Protein AF-A0A535X4T6-F1 (afdb_monomer)

Structure (mmCIF, N/CA/C/O backbone):
data_AF-A0A535X4T6-F1
#
_entry.id   AF-A0A535X4T6-F1
#
loop_
_atom_site.group_PDB
_atom_site.id
_atom_site.type_symbol
_atom_site.label_atom_id
_atom_site.label_alt_id
_atom_site.label_comp_id
_atom_site.label_asym_id
_atom_site.label_entity_id
_atom_site.label_seq_id
_atom_site.pdbx_PDB_ins_code
_atom_site.Cartn_x
_atom_site.Cartn_y
_atom_site.Cartn_z
_atom_site.occupancy
_atom_site.B_iso_or_equiv
_atom_site.auth_seq_id
_atom_site.auth_comp_id
_atom_site.auth_asym_id
_atom_site.auth_atom_id
_atom_site.pdbx_PDB_model_num
ATOM 1 N N . MET A 1 1 ? 10.900 -12.318 -9.435 1.00 44.03 1 MET A N 1
ATOM 2 C CA . MET A 1 1 ? 9.510 -11.825 -9.351 1.00 44.03 1 MET A CA 1
ATOM 3 C C . MET A 1 1 ? 8.994 -12.120 -7.954 1.00 44.03 1 MET A C 1
ATOM 5 O O . MET A 1 1 ? 8.755 -13.274 -7.628 1.00 44.03 1 MET A O 1
ATOM 9 N N . ALA A 1 2 ? 8.961 -11.125 -7.073 1.00 44.06 2 ALA A N 1
ATOM 10 C CA . ALA A 1 2 ? 8.500 -11.341 -5.708 1.00 44.06 2 ALA A CA 1
ATOM 11 C C . ALA A 1 2 ? 6.961 -11.339 -5.694 1.00 44.06 2 ALA A C 1
ATOM 13 O O . ALA A 1 2 ? 6.354 -10.295 -5.886 1.00 44.06 2 ALA A O 1
ATOM 14 N N . ARG A 1 3 ? 6.350 -12.505 -5.442 1.00 60.38 3 ARG A N 1
ATOM 15 C CA . ARG A 1 3 ? 4.928 -12.676 -5.069 1.00 60.38 3 ARG A CA 1
ATOM 16 C C . ARG A 1 3 ? 3.865 -12.286 -6.120 1.00 60.38 3 ARG A C 1
ATOM 18 O O . ARG A 1 3 ? 2.784 -11.849 -5.735 1.00 60.38 3 ARG A O 1
ATOM 25 N N . SER A 1 4 ? 4.119 -12.510 -7.412 1.00 66.88 4 SER A N 1
ATOM 26 C CA . SER A 1 4 ? 3.110 -12.335 -8.482 1.00 66.88 4 SER A CA 1
ATOM 27 C C . SER A 1 4 ? 1.795 -13.055 -8.181 1.00 66.88 4 SER A C 1
ATOM 29 O O . SER A 1 4 ? 0.726 -12.485 -8.361 1.00 66.88 4 SER A O 1
ATOM 31 N N . ASP A 1 5 ? 1.875 -14.272 -7.648 1.00 77.44 5 ASP A N 1
ATOM 32 C CA . ASP A 1 5 ? 0.703 -15.128 -7.443 1.00 77.44 5 ASP A CA 1
ATOM 33 C C . ASP A 1 5 ? -0.161 -14.641 -6.272 1.00 77.44 5 ASP A C 1
ATOM 35 O O . ASP A 1 5 ? -1.385 -14.710 -6.317 1.00 77.44 5 ASP A O 1
ATOM 39 N N . VAL A 1 6 ? 0.467 -14.076 -5.234 1.00 83.44 6 VAL A N 1
ATOM 40 C CA . VAL A 1 6 ? -0.252 -13.448 -4.113 1.00 83.44 6 VAL A CA 1
ATOM 41 C C . VAL A 1 6 ? -0.999 -12.208 -4.598 1.00 83.44 6 VAL A C 1
ATOM 43 O O . VAL A 1 6 ? -2.151 -12.011 -4.231 1.00 83.44 6 VAL A O 1
ATOM 46 N N . LEU A 1 7 ? -0.359 -11.391 -5.438 1.00 84.69 7 LEU A N 1
ATOM 47 C CA . LEU A 1 7 ? -0.983 -10.201 -6.017 1.00 84.69 7 LEU A CA 1
ATOM 48 C C . LEU A 1 7 ? -2.130 -10.582 -6.960 1.00 84.69 7 LEU A C 1
ATOM 50 O O . LEU A 1 7 ? -3.213 -10.014 -6.852 1.00 84.69 7 LEU A O 1
ATOM 54 N N . ALA A 1 8 ? -1.940 -11.607 -7.793 1.00 86.56 8 ALA A N 1
ATOM 55 C CA . ALA A 1 8 ? -2.979 -12.125 -8.676 1.00 86.56 8 ALA A CA 1
ATOM 56 C C . ALA A 1 8 ? -4.200 -12.640 -7.895 1.00 86.56 8 ALA A C 1
ATOM 58 O O . ALA A 1 8 ? -5.332 -12.333 -8.262 1.00 86.56 8 ALA A O 1
ATOM 59 N N . ASN A 1 9 ? -3.990 -13.342 -6.776 1.00 89.19 9 ASN A N 1
ATOM 60 C CA . ASN A 1 9 ? -5.078 -13.790 -5.898 1.00 89.19 9 ASN A CA 1
ATOM 61 C C . ASN A 1 9 ? -5.843 -12.629 -5.239 1.00 89.19 9 ASN A C 1
ATOM 63 O O . ASN A 1 9 ? -6.996 -12.801 -4.851 1.00 89.19 9 ASN A O 1
ATOM 67 N N . LEU A 1 10 ? -5.221 -11.453 -5.127 1.00 89.50 10 LEU A N 1
ATOM 68 C CA . LEU A 1 10 ? -5.854 -10.215 -4.663 1.00 89.50 10 LEU A CA 1
ATOM 69 C C . LEU A 1 10 ? -6.484 -9.402 -5.811 1.00 89.50 10 LEU A C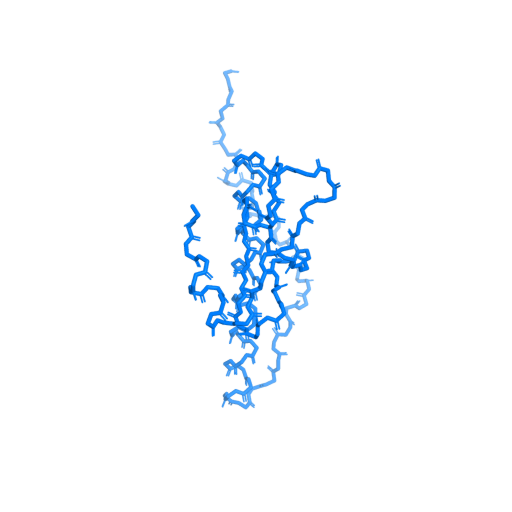 1
ATOM 71 O O . LEU A 1 10 ? -6.985 -8.306 -5.573 1.00 89.50 10 LEU A O 1
ATOM 75 N N . GLY A 1 11 ? -6.462 -9.907 -7.051 1.00 90.50 11 GLY A N 1
ATOM 76 C CA . GLY A 1 11 ? -6.963 -9.204 -8.238 1.00 90.50 11 GLY A CA 1
ATOM 77 C C . GLY A 1 11 ? -6.037 -8.095 -8.748 1.00 90.50 11 GLY A C 1
ATOM 78 O O . GLY A 1 11 ? -6.461 -7.249 -9.535 1.00 90.50 11 GLY A O 1
ATOM 79 N N . LEU A 1 12 ? -4.780 -8.073 -8.296 1.00 91.81 12 LEU A N 1
ATOM 80 C CA . LEU A 1 12 ? -3.781 -7.096 -8.710 1.00 91.81 12 LEU A CA 1
ATOM 81 C C . LEU A 1 12 ? -2.890 -7.669 -9.804 1.00 91.81 12 LEU A C 1
ATOM 83 O O . LEU A 1 12 ? -2.203 -8.675 -9.617 1.00 91.81 12 LEU A O 1
ATOM 87 N N . HIS A 1 13 ? -2.864 -6.969 -10.934 1.00 91.00 13 HIS A N 1
ATOM 88 C CA . HIS A 1 13 ? -2.032 -7.315 -12.076 1.00 91.00 13 HIS A CA 1
ATOM 89 C C . HIS A 1 13 ? -0.951 -6.251 -12.292 1.00 91.00 13 HIS A C 1
ATOM 91 O O . HIS A 1 13 ? -1.265 -5.055 -12.288 1.00 91.00 13 HIS A O 1
ATOM 97 N N . PRO A 1 14 ? 0.314 -6.659 -12.487 1.00 91.12 14 PRO A N 1
ATOM 98 C CA . PRO A 1 14 ? 1.372 -5.738 -12.867 1.00 91.12 14 PRO A CA 1
ATOM 99 C C . PRO A 1 14 ? 1.027 -4.985 -14.157 1.00 91.12 14 PRO A C 1
ATOM 101 O O . PRO A 1 14 ? 0.521 -5.548 -15.124 1.00 91.12 14 PRO A O 1
ATOM 104 N N . THR A 1 15 ? 1.289 -3.686 -14.147 1.00 91.81 15 THR A N 1
ATOM 105 C CA . THR A 1 15 ? 1.132 -2.770 -15.272 1.00 91.81 15 THR A CA 1
ATOM 106 C C . THR A 1 15 ? 2.504 -2.521 -15.896 1.00 91.81 15 THR A C 1
ATOM 108 O O . THR A 1 15 ? 3.446 -2.193 -15.168 1.00 91.81 15 THR A O 1
ATOM 111 N N . PRO A 1 16 ? 2.654 -2.645 -17.226 1.00 91.62 16 PRO A N 1
ATOM 112 C CA . PRO A 1 16 ? 3.903 -2.315 -17.898 1.00 91.62 16 PRO A CA 1
ATOM 113 C C . PRO A 1 16 ? 4.271 -0.844 -17.701 1.00 91.62 16 PRO A C 1
ATOM 115 O O . PRO A 1 16 ? 3.449 0.051 -17.905 1.00 91.62 16 PRO A O 1
ATOM 118 N N . HIS A 1 17 ? 5.523 -0.576 -17.339 1.00 89.06 17 HIS A N 1
ATOM 119 C CA . HIS A 1 17 ? 6.018 0.790 -17.268 1.00 89.06 17 HIS A CA 1
ATOM 120 C C . HIS A 1 17 ? 6.133 1.377 -18.691 1.00 89.06 17 HIS A C 1
ATOM 122 O O . HIS A 1 17 ? 6.731 0.723 -19.549 1.00 89.06 17 HIS A O 1
ATOM 128 N N . PRO A 1 18 ? 5.661 2.611 -18.970 1.00 87.00 18 PRO A N 1
ATOM 129 C CA . PRO A 1 18 ? 5.657 3.187 -20.326 1.00 87.00 18 PRO A CA 1
ATOM 130 C C . PRO A 1 18 ? 7.029 3.220 -21.015 1.00 87.00 18 PRO A C 1
ATOM 132 O O . PRO A 1 18 ? 7.130 3.120 -22.232 1.00 87.00 18 PRO A O 1
ATOM 135 N N . MET A 1 19 ? 8.093 3.336 -20.219 1.00 88.00 19 MET A N 1
ATOM 136 C CA . MET A 1 19 ? 9.488 3.344 -20.682 1.00 88.00 19 MET A CA 1
ATOM 137 C C . MET A 1 19 ? 10.137 1.946 -20.762 1.00 88.00 19 MET A C 1
ATOM 139 O O . MET A 1 19 ? 11.332 1.847 -21.016 1.00 88.00 19 MET A O 1
ATOM 143 N N . GLY A 1 20 ? 9.397 0.863 -20.498 1.00 87.44 20 GLY A N 1
ATOM 144 C CA . GLY A 1 20 ? 9.901 -0.514 -20.594 1.00 87.44 20 GLY A CA 1
ATOM 145 C C . GLY A 1 20 ? 10.824 -0.971 -19.455 1.00 87.44 20 GLY A C 1
ATOM 146 O O . GLY A 1 20 ? 11.444 -2.023 -19.568 1.00 87.44 20 GLY A O 1
ATOM 147 N N . PHE A 1 21 ? 10.910 -0.228 -18.345 1.00 84.88 21 PHE A N 1
ATOM 148 C CA . PHE A 1 21 ? 11.765 -0.559 -17.188 1.00 84.88 21 PHE A CA 1
ATOM 149 C C . PHE A 1 21 ? 11.309 -1.781 -16.369 1.00 84.88 21 PHE A C 1
ATOM 151 O O . PHE A 1 21 ? 11.949 -2.131 -15.380 1.00 84.88 21 PHE A O 1
ATOM 158 N N . GLY A 1 22 ? 10.214 -2.428 -16.765 1.00 89.31 22 GLY A N 1
ATOM 159 C CA . GLY A 1 22 ? 9.601 -3.546 -16.059 1.00 89.31 22 GLY A CA 1
ATOM 160 C C . GLY A 1 22 ? 8.116 -3.303 -15.832 1.00 89.31 22 GLY A C 1
ATOM 161 O O . GLY A 1 22 ? 7.480 -2.536 -16.558 1.00 89.31 22 GLY A O 1
ATOM 162 N N . GLU A 1 23 ? 7.576 -3.952 -14.808 1.00 91.75 23 GLU A N 1
ATOM 163 C CA . GLU A 1 23 ? 6.171 -3.854 -14.426 1.00 91.75 23 GLU A CA 1
ATOM 164 C C . GLU A 1 23 ? 6.043 -3.359 -12.986 1.00 91.75 23 GLU A C 1
ATOM 166 O O . GLU A 1 23 ? 6.876 -3.674 -12.135 1.00 91.75 23 GLU A O 1
ATOM 171 N N . TYR A 1 24 ? 4.988 -2.599 -12.715 1.00 92.12 24 TYR A N 1
ATOM 172 C CA . TYR A 1 24 ? 4.683 -2.032 -11.404 1.00 92.12 24 TYR A CA 1
ATOM 173 C C . TYR A 1 24 ? 3.197 -2.211 -11.087 1.00 92.12 24 TYR A C 1
ATOM 175 O O . TYR A 1 24 ? 2.387 -2.460 -11.974 1.00 92.12 24 TYR A O 1
ATOM 183 N N . ILE A 1 25 ? 2.809 -2.090 -9.824 1.00 93.56 25 ILE A N 1
ATOM 184 C CA . ILE A 1 25 ? 1.403 -2.105 -9.427 1.00 93.56 25 ILE A CA 1
ATOM 185 C C . ILE A 1 25 ? 0.877 -0.677 -9.478 1.00 93.56 25 ILE A C 1
ATOM 187 O O . ILE A 1 25 ? 1.349 0.196 -8.749 1.00 93.56 25 ILE A O 1
ATOM 191 N N . ALA A 1 26 ? -0.106 -0.448 -10.349 1.00 93.00 26 ALA A N 1
ATOM 192 C CA . ALA A 1 26 ? -0.782 0.833 -10.446 1.00 93.00 26 ALA A CA 1
ATOM 193 C C . ALA A 1 26 ? -1.501 1.159 -9.130 1.00 93.00 26 ALA A C 1
ATOM 195 O O . ALA A 1 26 ? -2.242 0.339 -8.580 1.00 93.00 26 ALA A O 1
ATOM 196 N N . ALA A 1 27 ? -1.271 2.370 -8.638 1.00 94.56 27 ALA A N 1
ATOM 197 C CA . ALA A 1 27 ? -1.827 2.866 -7.395 1.00 94.56 27 ALA A CA 1
ATOM 198 C C . ALA A 1 27 ? -1.954 4.392 -7.429 1.00 94.56 27 ALA A C 1
ATOM 200 O O . ALA A 1 27 ? -1.335 5.054 -8.265 1.00 94.56 27 ALA A O 1
ATOM 201 N N . ASP A 1 28 ? -2.759 4.946 -6.525 1.00 94.62 28 ASP A N 1
ATOM 202 C CA . ASP A 1 28 ? -2.831 6.393 -6.331 1.00 94.62 28 ASP A CA 1
ATOM 203 C C . ASP A 1 28 ? -1.589 6.954 -5.607 1.00 94.62 28 ASP A C 1
ATOM 205 O O . ASP A 1 28 ? -0.663 6.227 -5.241 1.00 94.62 28 ASP A O 1
ATOM 209 N N . ALA A 1 29 ? -1.568 8.269 -5.372 1.00 92.25 29 ALA A N 1
ATOM 210 C CA . ALA A 1 29 ? -0.452 8.952 -4.712 1.00 92.25 29 ALA A CA 1
ATOM 211 C C . ALA A 1 29 ? -0.183 8.479 -3.268 1.00 92.25 29 ALA A C 1
ATOM 213 O O . ALA A 1 29 ? 0.904 8.706 -2.741 1.00 92.25 29 ALA A O 1
ATOM 214 N N . THR A 1 30 ? -1.155 7.831 -2.622 1.00 95.31 30 THR A N 1
ATOM 215 C CA . THR A 1 30 ? -1.010 7.233 -1.286 1.00 95.31 30 THR A CA 1
ATOM 216 C C . THR A 1 30 ? -0.582 5.768 -1.344 1.00 95.31 30 THR A C 1
ATOM 218 O O . THR A 1 30 ? -0.364 5.148 -0.307 1.00 95.31 30 THR A O 1
ATOM 221 N N . GLY A 1 31 ? -0.458 5.201 -2.546 1.00 95.62 31 GLY A N 1
ATOM 222 C CA . GLY A 1 31 ? -0.177 3.790 -2.760 1.00 95.62 31 GLY A CA 1
ATOM 223 C C . GL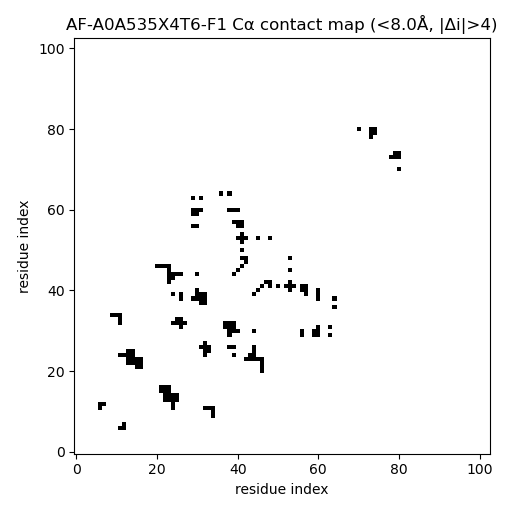Y A 1 31 ? -1.422 2.906 -2.754 1.00 95.62 31 GLY A C 1
ATOM 224 O O . GLY A 1 31 ? -1.273 1.686 -2.779 1.00 95.62 31 GLY A O 1
ATOM 225 N N . LYS A 1 32 ? -2.642 3.464 -2.739 1.00 96.69 32 LYS A N 1
ATOM 226 C CA . LYS A 1 32 ? -3.876 2.664 -2.740 1.00 96.69 32 LYS A CA 1
ATOM 227 C C . LYS A 1 32 ? -4.078 2.004 -4.098 1.00 96.69 32 LYS A C 1
ATOM 229 O O . LYS A 1 32 ? -4.064 2.675 -5.131 1.00 96.69 32 LYS A O 1
ATOM 234 N N . THR A 1 33 ? -4.267 0.690 -4.091 1.00 95.88 33 THR A N 1
ATOM 235 C CA . THR A 1 33 ? -4.500 -0.093 -5.310 1.00 95.88 33 THR A CA 1
ATOM 236 C C . THR A 1 33 ? -5.992 -0.182 -5.647 1.00 95.88 33 THR A C 1
ATOM 238 O O . THR A 1 33 ? -6.847 0.315 -4.912 1.00 95.88 33 THR A O 1
ATOM 241 N N . SER A 1 34 ? -6.324 -0.847 -6.757 1.00 93.50 34 SER A N 1
ATOM 242 C CA . SER A 1 34 ? -7.711 -1.198 -7.088 1.00 93.50 34 SER A CA 1
ATOM 243 C C . SER A 1 34 ? -8.308 -2.259 -6.155 1.00 93.50 34 SER A C 1
ATOM 245 O O . SER A 1 34 ? -9.531 -2.346 -6.044 1.00 93.50 34 SER A O 1
ATOM 247 N N . ALA A 1 35 ? -7.475 -3.057 -5.482 1.00 93.56 35 ALA A N 1
ATOM 248 C CA . ALA A 1 35 ? -7.925 -4.043 -4.513 1.00 93.56 35 ALA A CA 1
ATOM 249 C C . ALA A 1 35 ? -8.194 -3.367 -3.161 1.00 93.56 35 ALA A C 1
ATOM 251 O O . ALA A 1 35 ? -7.328 -2.702 -2.585 1.00 93.56 35 ALA A O 1
ATOM 252 N N . ALA A 1 36 ? -9.413 -3.545 -2.647 1.00 91.38 36 ALA A N 1
ATOM 253 C CA . ALA A 1 36 ? -9.814 -2.990 -1.361 1.00 91.38 36 ALA A CA 1
ATOM 254 C C . ALA A 1 36 ? -8.899 -3.502 -0.237 1.00 91.38 36 ALA A C 1
ATOM 256 O O . ALA A 1 36 ? -8.619 -4.696 -0.150 1.00 91.38 36 ALA A O 1
ATOM 257 N N . GLY A 1 37 ? -8.436 -2.592 0.620 1.00 92.75 37 GLY A N 1
ATOM 258 C CA . GLY A 1 37 ? -7.549 -2.932 1.731 1.00 92.75 37 GLY A CA 1
ATOM 259 C C . GLY A 1 37 ? -6.092 -3.212 1.334 1.00 92.75 37 GLY A C 1
ATOM 260 O O . GLY A 1 37 ? -5.319 -3.654 2.182 1.00 92.75 37 GLY A O 1
ATOM 261 N N . VAL A 1 38 ? -5.693 -2.973 0.076 1.00 95.19 38 VAL A N 1
ATOM 262 C CA . VAL A 1 38 ? -4.327 -3.245 -0.395 1.00 95.19 38 VAL A CA 1
ATOM 263 C C . VAL A 1 38 ? -3.629 -1.970 -0.859 1.00 95.19 38 VAL A C 1
ATOM 265 O O . VAL A 1 38 ? -4.113 -1.247 -1.736 1.00 95.19 38 VAL A O 1
ATOM 268 N N . TRP A 1 39 ? -2.437 -1.749 -0.302 1.00 96.50 39 TRP A N 1
ATOM 269 C CA . TRP A 1 39 ? -1.530 -0.668 -0.668 1.00 96.50 39 TRP A CA 1
ATOM 270 C C . TRP A 1 39 ? -0.191 -1.214 -1.151 1.00 96.50 39 TRP A C 1
ATOM 272 O O . TRP A 1 39 ? 0.276 -2.265 -0.709 1.00 96.50 39 TRP A O 1
ATOM 282 N N . VAL A 1 40 ? 0.445 -0.458 -2.036 1.00 95.69 40 VAL A N 1
ATOM 283 C CA . VAL A 1 40 ? 1.788 -0.710 -2.551 1.00 95.69 40 VAL A CA 1
ATOM 284 C C . VAL A 1 40 ? 2.674 0.508 -2.300 1.00 95.69 40 VAL A C 1
ATOM 286 O O . VAL A 1 40 ? 2.221 1.649 -2.339 1.00 95.69 40 VAL A O 1
ATOM 289 N N . ALA A 1 41 ? 3.953 0.262 -2.035 1.00 96.12 41 ALA A N 1
ATOM 290 C CA . ALA A 1 41 ? 4.943 1.301 -1.803 1.00 96.12 41 ALA A CA 1
ATOM 291 C C . ALA A 1 41 ? 6.292 0.929 -2.428 1.00 96.12 41 ALA A C 1
ATOM 293 O O . ALA A 1 41 ? 6.574 -0.235 -2.736 1.00 96.12 41 ALA A O 1
ATOM 294 N N . GLY A 1 42 ? 7.141 1.940 -2.568 1.00 95.31 42 GLY A N 1
ATOM 295 C CA . GLY A 1 42 ? 8.488 1.844 -3.103 1.00 95.31 42 GLY A CA 1
ATOM 296 C C . GLY A 1 42 ? 8.508 1.326 -4.527 1.00 95.31 42 GLY A C 1
ATOM 297 O O . GLY A 1 42 ? 7.633 1.631 -5.331 1.00 95.31 42 GLY A O 1
ATOM 298 N N . ASN A 1 43 ? 9.494 0.487 -4.830 1.00 94.12 43 ASN A N 1
ATOM 299 C CA . ASN A 1 43 ? 9.703 -0.007 -6.189 1.00 94.12 43 ASN A CA 1
ATOM 300 C C . ASN A 1 43 ? 8.566 -0.899 -6.702 1.00 94.12 43 ASN A C 1
ATOM 302 O O . ASN A 1 43 ? 8.525 -1.204 -7.887 1.00 94.12 43 ASN A O 1
ATOM 306 N N . GLY A 1 44 ? 7.629 -1.303 -5.838 1.00 90.81 44 GLY A N 1
ATOM 307 C CA . GLY A 1 44 ? 6.396 -1.950 -6.271 1.00 90.81 44 GLY A CA 1
ATOM 308 C C . GLY A 1 44 ? 5.442 -1.006 -7.007 1.00 90.81 44 GLY A C 1
ATOM 309 O O . GLY A 1 44 ? 4.690 -1.482 -7.850 1.00 90.81 44 GLY A O 1
ATOM 310 N N . SER A 1 45 ? 5.469 0.299 -6.714 1.00 92.00 45 SER A N 1
ATOM 311 C CA . SER A 1 45 ? 4.628 1.326 -7.349 1.00 92.00 45 SER A CA 1
ATOM 312 C C . SER A 1 45 ? 5.407 2.298 -8.236 1.00 92.00 45 SER A C 1
ATOM 314 O O . SER A 1 45 ? 4.834 2.844 -9.173 1.00 92.00 45 SER A O 1
ATOM 316 N N . ASP A 1 46 ? 6.703 2.487 -7.986 1.00 91.88 46 ASP A N 1
ATOM 317 C CA . ASP A 1 46 ? 7.592 3.314 -8.806 1.00 91.88 46 ASP A CA 1
ATOM 318 C C . ASP A 1 46 ? 8.961 2.645 -8.960 1.00 91.88 46 ASP A C 1
ATOM 320 O O . ASP A 1 46 ? 9.815 2.706 -8.076 1.00 91.88 46 ASP A O 1
ATOM 324 N N . LEU A 1 47 ?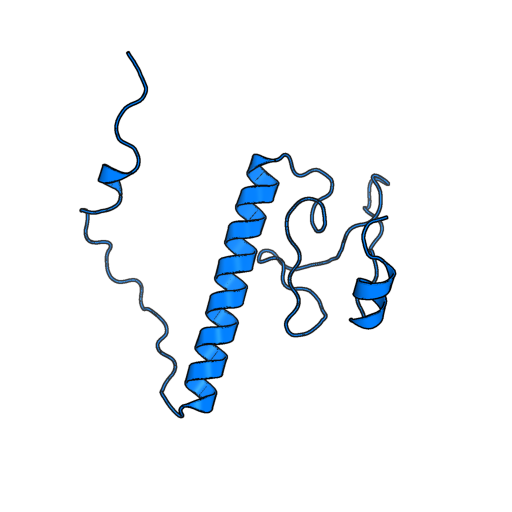 9.196 2.028 -10.119 1.00 92.06 47 LEU A N 1
ATOM 325 C CA . LEU A 1 47 ? 10.442 1.315 -10.423 1.00 92.06 47 LEU A CA 1
ATOM 326 C C . LEU A 1 47 ? 11.687 2.212 -10.400 1.00 92.06 47 LEU A C 1
ATOM 328 O O . LEU A 1 47 ? 12.796 1.698 -10.257 1.00 92.06 47 LEU A O 1
ATOM 332 N N . SER A 1 48 ? 11.518 3.528 -10.548 1.00 92.00 48 SER A N 1
ATOM 333 C CA . SER A 1 48 ? 12.614 4.496 -10.536 1.00 92.00 48 SER A CA 1
ATOM 334 C C . SER A 1 48 ? 12.957 5.007 -9.133 1.00 92.00 48 SER A C 1
ATOM 336 O O . SER A 1 48 ? 13.962 5.702 -8.959 1.00 92.00 48 SER A O 1
ATOM 338 N N . ALA A 1 49 ? 12.162 4.643 -8.119 1.00 93.38 49 ALA A N 1
ATOM 339 C CA . ALA A 1 49 ? 12.338 5.125 -6.761 1.00 93.38 49 ALA A CA 1
ATOM 340 C C . ALA A 1 49 ? 13.678 4.668 -6.162 1.00 93.38 49 ALA A C 1
ATOM 342 O O . ALA A 1 49 ? 13.958 3.480 -5.978 1.00 93.38 49 ALA A O 1
ATOM 343 N N . GLY A 1 50 ? 14.509 5.646 -5.795 1.00 95.69 50 GLY A N 1
ATOM 344 C CA . GLY A 1 50 ? 15.647 5.422 -4.908 1.00 95.69 50 GLY A CA 1
ATOM 345 C C . GLY A 1 50 ? 15.185 5.138 -3.476 1.00 95.69 50 GLY A C 1
ATOM 346 O O . GLY A 1 50 ? 14.063 5.469 -3.097 1.00 95.69 50 GLY A O 1
ATOM 347 N N . VAL A 1 51 ? 16.069 4.582 -2.644 1.00 97.31 51 VAL A N 1
ATOM 348 C CA . VAL A 1 51 ? 15.746 4.108 -1.281 1.00 97.31 51 VAL A CA 1
ATOM 349 C C . VAL A 1 51 ? 15.003 5.151 -0.436 1.00 97.31 51 VAL A C 1
ATOM 351 O O . VAL A 1 51 ? 14.014 4.819 0.212 1.00 97.31 51 VAL A O 1
ATOM 354 N N . THR A 1 52 ? 15.428 6.417 -0.470 1.00 97.62 52 THR A N 1
ATOM 355 C CA . THR A 1 52 ? 14.779 7.501 0.288 1.00 97.62 52 THR A CA 1
ATOM 356 C C . THR A 1 52 ? 13.349 7.766 -0.185 1.00 97.62 52 THR A C 1
ATOM 358 O O . THR A 1 52 ? 12.448 7.927 0.634 1.00 97.62 52 THR A O 1
ATOM 361 N N . VAL A 1 53 ? 13.125 7.778 -1.502 1.00 96.75 53 VAL A N 1
ATOM 362 C CA . VAL A 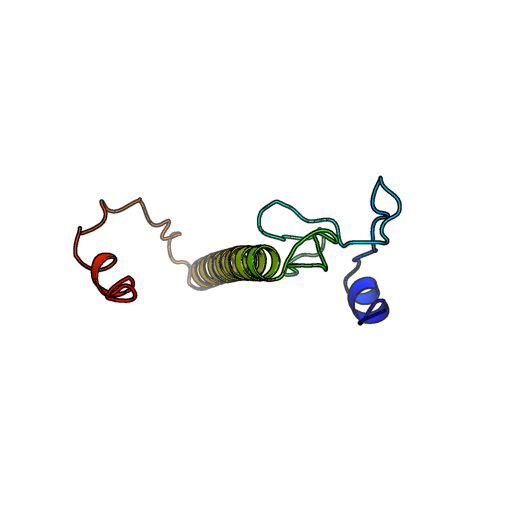1 53 ? 11.792 7.968 -2.095 1.00 96.75 53 VAL A CA 1
ATOM 363 C C . VAL A 1 53 ? 10.908 6.765 -1.780 1.00 96.75 53 VAL A C 1
ATOM 365 O O . VAL A 1 53 ? 9.771 6.929 -1.342 1.00 96.75 53 VAL A O 1
ATOM 368 N N . ALA A 1 54 ? 11.457 5.556 -1.905 1.00 96.38 54 ALA A N 1
ATOM 369 C CA . ALA A 1 54 ? 10.753 4.332 -1.566 1.00 96.38 54 ALA A CA 1
ATOM 370 C C . ALA A 1 54 ? 10.322 4.314 -0.092 1.00 96.38 54 ALA A C 1
ATOM 372 O O . ALA A 1 54 ? 9.162 4.029 0.207 1.00 96.38 54 ALA A O 1
ATOM 373 N N . ALA A 1 55 ? 11.205 4.712 0.826 1.00 97.31 55 ALA A N 1
ATOM 374 C CA . ALA A 1 55 ? 10.871 4.855 2.239 1.00 97.31 55 ALA A CA 1
ATOM 375 C C . ALA A 1 55 ? 9.764 5.900 2.469 1.00 97.31 55 ALA A C 1
ATOM 377 O O . ALA A 1 55 ? 8.803 5.620 3.184 1.00 97.31 55 ALA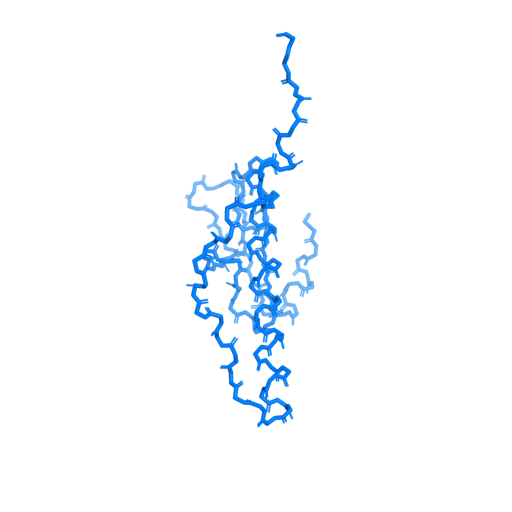 A O 1
ATOM 378 N N . GLY A 1 56 ? 9.849 7.067 1.819 1.00 97.19 56 GLY A N 1
ATOM 379 C CA . GLY A 1 56 ? 8.817 8.106 1.894 1.00 97.19 56 GLY A CA 1
ATOM 380 C C . GLY A 1 56 ? 7.443 7.621 1.421 1.00 97.19 56 GLY A C 1
ATOM 381 O O . GLY A 1 56 ? 6.441 7.837 2.101 1.00 97.19 56 GLY A O 1
ATOM 382 N N . SER A 1 57 ? 7.391 6.883 0.310 1.00 97.44 57 SER A N 1
ATOM 383 C CA . SER A 1 57 ? 6.144 6.271 -0.168 1.00 97.44 57 SER A CA 1
ATOM 384 C C . SER A 1 57 ? 5.591 5.214 0.801 1.00 97.44 57 SER A C 1
ATOM 386 O O . SER A 1 57 ? 4.379 5.082 0.942 1.00 97.44 57 SER A O 1
ATOM 388 N N . GLY A 1 58 ? 6.462 4.513 1.537 1.00 96.38 58 GLY A N 1
ATOM 389 C CA . GLY A 1 58 ? 6.057 3.596 2.603 1.00 96.38 58 GLY A CA 1
ATOM 390 C C . GLY A 1 58 ? 5.385 4.315 3.773 1.00 96.38 58 GLY A C 1
ATOM 391 O O . GLY A 1 58 ? 4.381 3.833 4.291 1.00 96.38 58 GLY A O 1
ATOM 392 N N . VAL A 1 59 ? 5.885 5.496 4.149 1.00 98.06 59 VAL A N 1
ATOM 393 C CA . VAL A 1 59 ? 5.249 6.349 5.169 1.00 98.06 59 VAL A CA 1
ATOM 394 C C . VAL A 1 59 ? 3.866 6.812 4.707 1.00 98.06 59 VAL A C 1
ATOM 396 O O . VAL A 1 59 ? 2.915 6.744 5.484 1.00 98.06 59 VAL A O 1
ATOM 399 N N . ALA A 1 60 ? 3.735 7.236 3.446 1.00 96.81 60 ALA A N 1
ATOM 400 C CA . ALA A 1 60 ? 2.449 7.645 2.882 1.00 96.81 60 ALA A CA 1
ATOM 401 C C . ALA A 1 60 ? 1.425 6.495 2.892 1.00 96.81 60 ALA A C 1
ATOM 403 O O . ALA A 1 60 ? 0.305 6.679 3.369 1.00 96.81 60 ALA A O 1
ATOM 404 N N . ALA A 1 61 ? 1.832 5.298 2.455 1.00 97.75 61 ALA A N 1
ATOM 405 C CA . ALA A 1 61 ? 0.985 4.109 2.486 1.00 97.75 61 ALA A CA 1
ATOM 406 C C . ALA A 1 61 ? 0.572 3.729 3.916 1.00 97.75 61 ALA A C 1
ATOM 408 O O . ALA A 1 61 ? -0.599 3.464 4.170 1.00 97.75 61 ALA A O 1
ATOM 409 N N . ALA A 1 62 ? 1.501 3.762 4.876 1.00 97.50 62 ALA A N 1
ATOM 410 C CA . ALA A 1 62 ? 1.202 3.463 6.276 1.00 97.50 62 ALA A CA 1
ATOM 411 C C . ALA A 1 62 ? 0.207 4.463 6.890 1.00 97.50 62 ALA A C 1
ATOM 413 O O . ALA A 1 62 ? -0.715 4.059 7.598 1.00 97.50 62 ALA A O 1
ATOM 414 N N . ALA A 1 63 ? 0.358 5.757 6.593 1.00 97.62 63 ALA A N 1
ATOM 415 C CA . ALA A 1 63 ? -0.580 6.782 7.040 1.00 97.62 63 ALA A CA 1
ATOM 416 C C . ALA A 1 63 ? -1.984 6.562 6.454 1.00 97.62 63 ALA A C 1
ATOM 418 O O . ALA A 1 63 ? -2.971 6.666 7.182 1.00 97.62 63 ALA A O 1
ATOM 419 N N . ALA A 1 64 ? -2.073 6.209 5.167 1.00 97.06 64 ALA A N 1
ATOM 420 C CA . ALA A 1 64 ? -3.339 5.913 4.503 1.00 97.06 64 ALA A CA 1
ATOM 421 C C . ALA A 1 64 ? -4.017 4.657 5.069 1.00 97.06 64 ALA A C 1
ATOM 423 O O . ALA A 1 64 ? -5.210 4.701 5.357 1.00 97.06 64 ALA A O 1
ATOM 424 N N . ILE A 1 65 ? -3.258 3.581 5.305 1.00 97.44 65 ILE A N 1
ATOM 425 C CA . ILE A 1 65 ? -3.754 2.364 5.967 1.00 97.44 65 ILE A CA 1
ATOM 426 C C . ILE A 1 65 ? -4.314 2.704 7.348 1.00 97.44 65 ILE A C 1
ATOM 428 O O . ILE A 1 65 ? -5.431 2.320 7.676 1.00 97.44 65 ILE A O 1
ATOM 432 N N . ASN A 1 66 ? -3.561 3.450 8.160 1.00 97.25 66 ASN A N 1
ATOM 433 C CA . ASN A 1 66 ? -4.009 3.816 9.500 1.00 97.25 66 ASN A CA 1
ATOM 434 C C . ASN A 1 66 ? -5.284 4.670 9.465 1.00 97.25 66 ASN A C 1
ATOM 436 O O . ASN A 1 66 ? -6.185 4.458 10.269 1.00 97.25 66 ASN A O 1
ATOM 440 N N . ALA A 1 67 ? -5.381 5.620 8.533 1.00 95.94 67 ALA A N 1
ATOM 441 C CA . ALA A 1 67 ? -6.580 6.436 8.372 1.00 95.94 67 ALA A CA 1
ATOM 442 C C . ALA A 1 67 ? -7.806 5.597 7.968 1.00 95.94 67 ALA A C 1
ATOM 444 O O . ALA A 1 67 ? -8.887 5.809 8.514 1.00 95.94 67 ALA A O 1
ATOM 445 N N . ASP A 1 68 ? -7.632 4.638 7.053 1.00 95.38 68 ASP A N 1
ATOM 446 C CA . ASP A 1 68 ? -8.690 3.719 6.614 1.00 95.38 68 ASP A CA 1
ATOM 447 C C . ASP A 1 68 ? -9.184 2.844 7.779 1.00 95.38 68 ASP A C 1
ATOM 449 O O . ASP A 1 68 ? -10.385 2.766 8.030 1.00 95.38 68 ASP A O 1
ATOM 453 N N . LEU A 1 69 ? -8.259 2.293 8.574 1.00 95.50 69 LEU A N 1
ATOM 454 C CA . LEU A 1 69 ? -8.584 1.498 9.763 1.00 95.50 69 LEU A CA 1
ATOM 455 C C . LEU A 1 69 ? -9.299 2.314 10.846 1.00 95.50 69 LEU A C 1
ATOM 457 O O . LEU A 1 69 ? -10.301 1.865 11.388 1.00 95.50 69 LEU A O 1
ATOM 461 N N . VAL A 1 70 ? -8.839 3.534 11.138 1.00 96.00 70 VAL A N 1
ATOM 462 C CA . VAL A 1 70 ? -9.499 4.411 12.122 1.00 96.00 70 VAL A CA 1
ATOM 463 C C . VAL A 1 70 ? -10.914 4.778 11.674 1.00 96.00 70 VAL A C 1
ATOM 465 O O . VAL A 1 70 ? -11.832 4.829 12.497 1.00 96.00 70 VAL A O 1
ATOM 468 N N . ALA A 1 71 ? -11.113 5.037 10.379 1.00 92.50 71 ALA A N 1
ATOM 469 C CA . ALA A 1 71 ? -12.437 5.308 9.835 1.00 92.50 71 ALA A CA 1
ATOM 470 C C . ALA A 1 71 ? -13.360 4.087 9.977 1.00 92.50 71 ALA A C 1
ATOM 472 O O . ALA A 1 71 ? -14.518 4.235 10.378 1.00 92.50 71 ALA A O 1
ATOM 473 N N . GLU A 1 72 ? -12.839 2.890 9.707 1.00 93.44 72 GLU A N 1
ATOM 474 C CA . GLU A 1 72 ? -13.566 1.634 9.877 1.00 93.44 72 GLU A CA 1
ATOM 475 C C . GLU A 1 72 ? -13.930 1.371 11.347 1.00 93.44 72 GLU A C 1
ATOM 477 O O . GLU A 1 72 ? -15.097 1.124 11.654 1.00 93.44 72 GLU A O 1
ATOM 482 N N . ASP A 1 73 ? -12.983 1.527 12.273 1.00 94.88 73 ASP A N 1
ATOM 483 C CA . ASP A 1 73 ? -13.224 1.388 13.715 1.00 94.88 73 ASP A CA 1
ATOM 484 C C . ASP A 1 73 ? -14.294 2.372 14.202 1.00 94.88 73 ASP A C 1
ATOM 486 O O . ASP A 1 73 ? -15.199 2.011 14.958 1.00 94.88 73 ASP A O 1
ATOM 490 N N . THR A 1 74 ? -14.241 3.615 13.720 1.00 93.56 74 THR A N 1
ATOM 491 C CA . THR A 1 74 ? -15.221 4.656 14.055 1.00 93.56 74 THR A CA 1
ATOM 492 C C . THR A 1 74 ? -16.624 4.272 13.579 1.00 93.56 74 THR A C 1
ATOM 494 O O . THR A 1 74 ? -17.598 4.410 14.325 1.00 93.56 74 THR A O 1
ATOM 497 N N . ARG A 1 75 ? -16.726 3.716 12.363 1.00 91.19 75 ARG A N 1
ATOM 498 C CA . ARG A 1 75 ? -17.978 3.211 11.787 1.00 91.19 75 ARG A CA 1
ATOM 499 C C . ARG A 1 75 ? -18.535 2.036 12.591 1.00 91.19 75 ARG A C 1
ATOM 501 O O . ARG A 1 75 ? -19.737 2.004 12.850 1.00 91.19 75 ARG A O 1
ATOM 508 N N . LEU A 1 76 ? -17.686 1.088 12.989 1.00 92.56 76 LEU A N 1
ATOM 509 C CA . LEU A 1 76 ? -18.082 -0.082 13.780 1.00 92.56 76 LEU A CA 1
ATOM 510 C C . LEU A 1 76 ? -18.508 0.292 15.206 1.00 92.56 76 LEU A C 1
ATOM 512 O O . LEU A 1 76 ? -19.439 -0.305 15.742 1.00 92.56 76 LEU A O 1
ATOM 516 N N . ALA A 1 77 ? -17.874 1.304 15.800 1.00 90.38 77 ALA A N 1
ATOM 517 C CA . ALA A 1 77 ? -18.209 1.809 17.129 1.00 90.38 77 ALA A CA 1
ATOM 518 C C . ALA A 1 77 ? -19.466 2.703 17.158 1.00 90.38 77 ALA A C 1
ATOM 520 O O . ALA A 1 77 ? -19.938 3.057 18.238 1.00 90.38 77 ALA A O 1
ATOM 521 N N . GLY A 1 78 ? -19.998 3.101 15.996 1.00 88.94 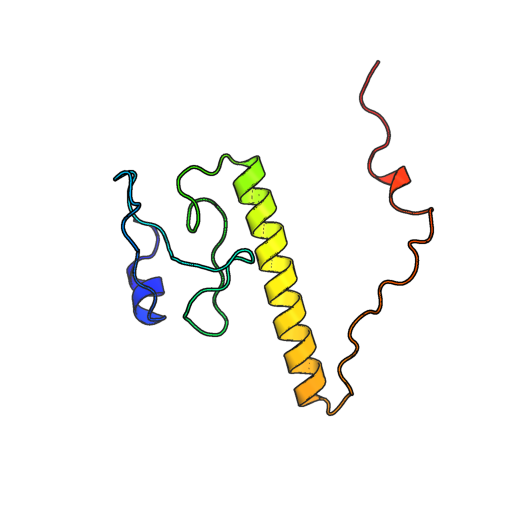78 GLY A N 1
ATOM 522 C CA . GLY A 1 78 ? -21.101 4.064 15.900 1.00 88.94 78 GLY A CA 1
ATOM 523 C C . GLY A 1 78 ? -20.717 5.478 16.354 1.00 88.94 78 GLY A C 1
ATOM 524 O O . GLY A 1 78 ? -21.592 6.281 16.682 1.00 88.94 78 GLY A O 1
ATOM 525 N N . LEU A 1 79 ? -19.418 5.783 16.401 1.00 75.69 79 LEU A N 1
ATOM 526 C CA . LEU A 1 79 ? -18.903 7.096 16.769 1.00 75.69 79 LEU A CA 1
ATOM 527 C C . LEU A 1 79 ? -18.891 8.017 15.535 1.00 75.69 79 LEU A C 1
ATOM 529 O O . LEU A 1 79 ? -18.739 7.546 14.406 1.00 75.69 79 LEU A O 1
ATOM 533 N N . PRO A 1 80 ? -19.057 9.339 15.704 1.00 69.25 80 PRO A N 1
ATOM 534 C CA . PRO A 1 80 ? -18.868 10.273 14.601 1.00 69.25 80 PRO A CA 1
ATOM 535 C C . PRO A 1 80 ? -17.395 10.296 14.161 1.00 69.25 80 PRO A C 1
ATOM 537 O O . PRO A 1 80 ? -16.496 10.270 14.999 1.00 69.25 80 PRO A O 1
ATOM 540 N N . SER A 1 81 ? -17.152 10.384 12.846 1.00 72.25 81 SER A N 1
ATOM 541 C CA . SER A 1 81 ? -15.807 10.518 12.260 1.00 72.25 81 SER A CA 1
ATOM 542 C C . SER A 1 81 ? -15.059 11.702 12.872 1.00 72.25 81 SER A C 1
ATOM 544 O O . SER A 1 81 ? -15.417 12.858 12.635 1.00 72.25 81 SER A O 1
ATOM 546 N N . LEU A 1 82 ? -13.993 11.422 13.624 1.00 69.00 82 LEU A N 1
ATOM 547 C CA . LEU A 1 82 ? -13.104 12.437 14.185 1.00 69.00 82 LEU A CA 1
ATOM 548 C C . LEU A 1 82 ? -12.082 12.849 13.124 1.00 69.00 82 LEU A C 1
ATOM 550 O O . LEU A 1 82 ? -10.904 12.505 13.195 1.00 69.00 82 LEU A O 1
ATOM 554 N N . THR A 1 83 ? -12.532 13.565 12.097 1.00 66.38 83 THR A N 1
ATOM 555 C CA . THR A 1 83 ? -11.602 14.193 11.160 1.00 66.38 83 THR A CA 1
ATOM 556 C C . THR A 1 83 ? -10.814 15.232 11.947 1.00 66.38 83 THR A C 1
ATOM 558 O O . THR A 1 83 ? -11.397 16.201 12.433 1.00 66.38 83 THR A O 1
ATOM 561 N N . SER A 1 84 ? -9.507 15.023 12.122 1.00 53.56 84 SER A N 1
ATOM 562 C CA . SER A 1 84 ? -8.656 16.020 12.764 1.00 53.56 84 SER A CA 1
ATOM 563 C C . SER A 1 84 ? -8.725 17.296 11.930 1.00 53.56 84 SER A C 1
ATOM 565 O O . SER A 1 84 ? -8.164 17.363 10.833 1.00 53.56 84 SER A O 1
ATOM 567 N N . THR A 1 85 ? -9.431 18.312 12.421 1.00 43.19 85 THR A N 1
ATOM 568 C CA . THR A 1 85 ? -9.202 19.677 11.964 1.00 43.19 85 THR A CA 1
ATOM 569 C C . THR A 1 85 ? -7.727 19.986 12.207 1.00 43.19 85 THR A C 1
ATOM 571 O O . THR A 1 85 ? -7.173 19.526 13.209 1.00 43.19 85 THR A O 1
ATOM 574 N N . PRO A 1 86 ? -7.049 20.708 11.301 1.00 46.25 86 PRO A N 1
ATOM 575 C CA . PRO A 1 86 ? -5.680 21.123 11.553 1.00 46.25 86 PRO A CA 1
ATOM 576 C C . PRO A 1 86 ? -5.679 22.039 12.787 1.00 46.25 86 PRO A C 1
ATOM 578 O O . PRO A 1 86 ? -5.977 23.227 12.694 1.00 46.25 86 PRO A O 1
ATOM 581 N N . GLU A 1 87 ? -5.402 21.473 13.964 1.00 53.19 87 GLU A N 1
ATOM 582 C CA . GLU A 1 87 ? -5.048 22.234 15.157 1.00 53.19 87 GLU A CA 1
ATOM 583 C C . GLU A 1 87 ? -3.749 22.966 14.812 1.00 53.19 87 GLU A C 1
ATOM 585 O O . GLU A 1 87 ? -2.787 22.352 14.340 1.00 53.19 87 GLU A O 1
ATOM 590 N N . THR A 1 88 ? -3.734 24.289 14.990 1.00 48.75 88 THR A N 1
ATOM 591 C CA . THR A 1 88 ? -2.534 25.115 14.833 1.00 48.75 88 THR A CA 1
ATOM 592 C C . THR A 1 88 ? -1.363 24.419 15.532 1.00 48.75 88 THR A C 1
ATOM 594 O O . THR A 1 88 ? -1.451 24.196 16.743 1.00 48.75 88 THR A O 1
ATOM 597 N N . PRO A 1 89 ? -0.277 24.057 14.819 1.00 52.19 89 PRO A N 1
ATOM 598 C CA . PRO A 1 89 ? 0.818 23.314 15.421 1.00 52.19 89 PRO A CA 1
ATOM 599 C C . PRO A 1 89 ? 1.335 24.058 16.653 1.00 52.19 89 PRO A C 1
ATOM 601 O O . PRO A 1 89 ? 1.819 25.187 16.535 1.00 52.19 89 PRO A O 1
ATOM 604 N N . ARG A 1 90 ? 1.257 23.448 17.845 1.00 55.56 90 ARG A N 1
ATOM 605 C C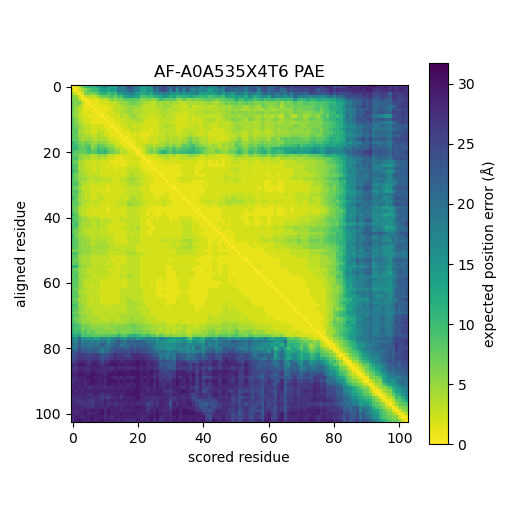A . ARG A 1 90 ? 2.020 23.955 18.992 1.00 55.56 90 ARG A CA 1
ATOM 606 C C . ARG A 1 90 ? 3.489 23.876 18.609 1.00 55.56 90 ARG A C 1
ATOM 608 O O . ARG A 1 90 ? 4.042 22.789 18.451 1.00 55.56 90 ARG A O 1
ATOM 615 N N . GLN A 1 91 ? 4.093 25.046 18.436 1.00 52.66 91 GLN A N 1
ATOM 616 C CA . GLN A 1 91 ? 5.482 25.275 18.044 1.00 52.66 91 GLN A CA 1
ATOM 617 C C . GLN A 1 91 ? 6.475 24.806 19.123 1.00 52.66 91 GLN A C 1
ATOM 619 O O . GLN A 1 91 ? 7.208 25.607 19.691 1.00 52.66 91 GLN A O 1
ATOM 624 N N . GLY A 1 92 ? 6.469 23.518 19.468 1.00 49.28 92 GLY A N 1
ATOM 625 C CA . GLY A 1 92 ? 7.249 23.010 20.599 1.00 49.28 92 GLY A CA 1
ATOM 626 C C . GLY A 1 92 ? 7.824 21.605 20.458 1.00 49.28 92 GLY A C 1
ATOM 627 O O . GLY A 1 92 ? 8.710 21.270 21.233 1.00 49.28 92 GLY A O 1
ATOM 628 N N . ILE A 1 93 ? 7.382 20.781 19.497 1.00 52.00 93 ILE A N 1
ATOM 629 C CA . ILE A 1 93 ? 7.799 19.361 19.446 1.00 52.00 93 ILE A CA 1
ATOM 630 C C . ILE A 1 93 ? 8.734 19.056 18.259 1.00 52.00 93 ILE A C 1
ATOM 632 O O . ILE A 1 93 ? 9.687 18.297 18.413 1.00 52.00 93 ILE A O 1
ATOM 636 N N . THR A 1 94 ? 8.572 19.709 17.103 1.00 45.91 94 THR A N 1
ATOM 637 C CA . THR A 1 94 ? 9.392 19.415 15.905 1.00 45.91 94 THR A CA 1
ATOM 638 C C . THR A 1 94 ? 10.863 19.833 16.047 1.00 45.91 94 THR A C 1
ATOM 640 O O . THR A 1 94 ? 11.740 19.211 15.452 1.00 45.91 94 THR A O 1
ATOM 643 N N . ALA A 1 95 ? 11.170 20.829 16.884 1.00 40.53 95 ALA A N 1
ATOM 644 C CA . ALA A 1 95 ? 12.542 21.307 17.083 1.00 40.53 95 ALA A CA 1
ATOM 645 C C . ALA A 1 95 ? 13.451 20.315 17.844 1.00 40.53 95 ALA A C 1
ATOM 647 O O . ALA A 1 95 ? 14.668 20.480 17.832 1.00 40.53 95 ALA A O 1
ATOM 648 N N . ALA A 1 96 ? 12.896 19.274 18.477 1.00 44.06 96 ALA A N 1
ATOM 649 C CA . ALA A 1 96 ? 13.673 18.312 19.264 1.00 44.06 96 ALA A CA 1
ATOM 650 C C . ALA A 1 96 ? 14.210 17.114 18.453 1.00 44.06 96 ALA A C 1
ATOM 652 O O . ALA A 1 96 ? 15.113 16.427 18.922 1.00 44.06 96 ALA A O 1
ATOM 653 N N . VAL A 1 97 ? 13.697 16.858 17.242 1.00 45.94 97 VAL A N 1
ATOM 654 C CA . VAL A 1 97 ? 14.099 15.689 16.425 1.00 45.94 97 VAL A CA 1
ATOM 655 C C . VAL A 1 97 ? 15.257 16.010 15.469 1.00 45.94 97 VAL A C 1
ATOM 657 O O . VAL A 1 97 ? 16.000 15.114 15.081 1.00 45.94 97 VAL A O 1
ATOM 660 N N . ILE A 1 98 ? 15.484 17.287 15.144 1.00 47.59 98 ILE A N 1
ATOM 661 C CA . ILE A 1 98 ? 16.557 17.734 14.234 1.00 47.59 98 ILE A CA 1
ATOM 662 C C . ILE A 1 98 ? 17.671 18.436 15.031 1.00 47.59 98 ILE A C 1
ATOM 664 O O . ILE A 1 98 ? 18.165 19.505 14.681 1.00 47.59 98 ILE A O 1
ATOM 668 N N . GLY A 1 99 ? 18.037 17.856 16.173 1.00 34.94 99 GLY A N 1
ATOM 669 C CA 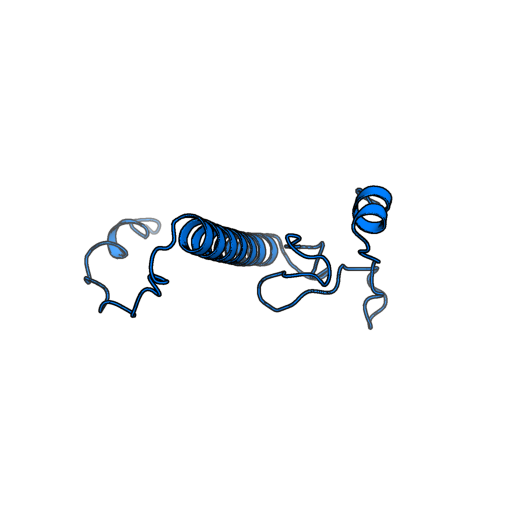. GLY A 1 99 ? 19.136 18.324 17.007 1.00 34.94 99 GLY A CA 1
ATOM 670 C C . GLY A 1 99 ? 20.445 17.606 16.680 1.00 34.94 99 GLY A C 1
ATOM 671 O O . GLY A 1 99 ? 20.642 16.476 17.10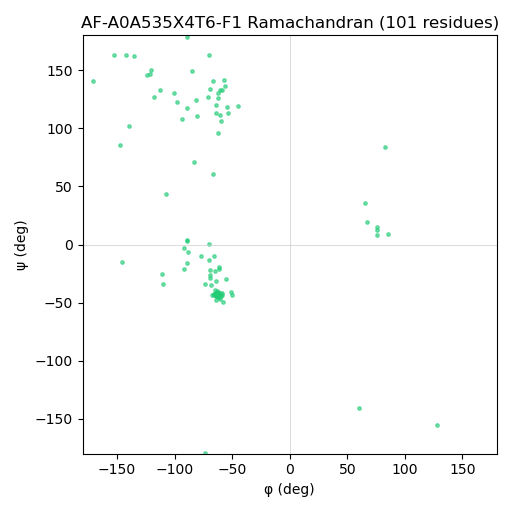9 1.00 34.94 99 GLY A O 1
ATOM 672 N N . ARG A 1 100 ? 21.371 18.338 16.042 1.00 43.06 100 ARG A N 1
ATOM 673 C CA . ARG A 1 100 ? 22.840 18.190 16.141 1.00 43.06 100 ARG A CA 1
ATOM 674 C C . ARG A 1 100 ? 23.529 17.115 15.276 1.00 43.06 100 ARG A C 1
ATOM 676 O O . ARG A 1 100 ? 23.947 16.070 15.762 1.00 43.06 100 ARG A O 1
ATOM 683 N N . ALA A 1 101 ? 23.818 17.485 14.028 1.00 37.12 101 ALA A N 1
ATOM 684 C CA . ALA A 1 101 ? 24.959 16.962 13.271 1.00 37.12 101 ALA A CA 1
ATOM 685 C C . ALA A 1 101 ? 25.507 18.037 12.312 1.00 37.12 101 ALA A C 1
ATOM 687 O O . ALA A 1 101 ? 25.102 18.101 11.158 1.00 37.12 101 ALA A O 1
ATOM 688 N N . ALA A 1 102 ? 26.399 18.898 12.804 1.00 36.50 102 ALA A N 1
ATOM 689 C CA . ALA A 1 102 ? 27.470 19.548 12.039 1.00 36.50 102 ALA A CA 1
ATOM 690 C C . ALA A 1 102 ? 28.404 20.267 13.026 1.00 36.50 102 ALA A C 1
ATOM 692 O O . ALA A 1 102 ? 27.940 20.776 14.048 1.00 36.50 102 ALA A O 1
ATOM 693 N N . ALA A 1 103 ? 29.700 20.188 12.730 1.00 40.06 103 ALA A N 1
ATOM 694 C CA . ALA A 1 103 ? 30.836 20.661 13.515 1.00 40.06 103 ALA A CA 1
ATOM 695 C C . ALA A 1 103 ? 30.896 22.186 13.669 1.00 40.06 103 ALA A C 1
ATOM 697 O O . ALA A 1 103 ? 30.353 22.889 12.787 1.00 40.06 103 ALA A O 1
#

Solvent-accessible surface area (backbone atoms only — not comparable to full-atom values): 6374 Å² total; per-residue (Å²): 130,90,57,62,66,63,36,46,76,56,74,45,66,73,37,76,40,95,86,67,87,47,62,23,41,69,51,50,99,45,15,46,39,90,36,86,98,42,69,43,41,23,52,47,50,35,78,84,48,48,71,71,54,18,52,52,36,39,53,41,25,51,53,48,51,50,52,53,50,53,54,48,51,27,60,74,69,70,47,79,82,80,73,80,68,86,68,79,76,74,93,74,62,76,74,71,78,77,68,86,91,81,135

Mean predicted aligned error: 10.89 Å

Sequence (103 aa):
MARSDVLANLGLHPTPHPMGFGEYIAADATGKTSAAGVWVAGNGSDLSAGVTVAAGSGVAAAAAINADLVAEDTRLAGLPSLTSTPETPRQGITAAVIGRAAA

Radius of gyration: 18.14 Å; Cα contacts (8 Å, |Δi|>4): 96; chains: 1; bounding box: 52×40×41 Å

pLDDT: mean 81.34, std 19.93, range [34.94, 98.06]

Foldseek 3Di:
DPCQPVCVVLVWDWDQDPVRLGTATDDPQLQHHPRPLDGDFDCNHPVPDDPVRRVVSVVSVVVVSVLVVLVVVCVVVVHPDPPDDPDPDPPPDPVVPPDDDDD

Secondary structure (DSSP, 8-state):
--SHHHHHHTT--PEEPTTSS-EE----TT-B-SSTT-B--GGGT-TT--HHHHHHHHHHHHHHHHHHHHHHHHHHHT------------TTSGGGTS-----

Nearest PDB structures (foldseek):
  4ntd-assembly1_A-2  TM=8.656E-01  e=6.548E-03  Streptomyces clavuligerus
  1mo9-assembly1_A  TM=8.140E-01  e=2.400E+00  Xanthobacter autotrophicus Py2